Protein AF-A0A8B3PKI6-F1 (afdb_monomer_lite)

pLDDT: mean 77.08, std 21.33, range [27.61, 95.62]

Secondary structure (DSSP, 8-state):
---SB-SSTT-PBS-TTS-GGGTT--EEEEES--SHHHHHHHHHHTT-PPTT---EEEEEEPP-STT--S-EEEEEETTSHHHHTTSTTSS--TTTTEEEEE-TT-SSPPPGGGS----SS---EE-THH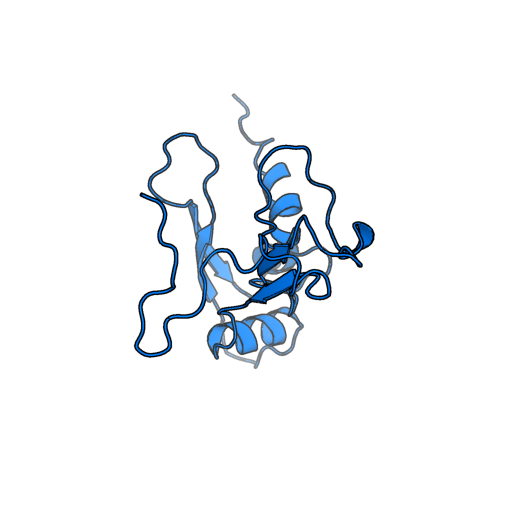HHHTSGGGS----

Structure (mmCIF, N/CA/C/O backbone):
data_AF-A0A8B3PKI6-F1
#
_entry.id   AF-A0A8B3PKI6-F1
#
loop_
_atom_site.group_PDB
_atom_site.id
_atom_site.type_symbol
_atom_site.label_atom_id
_atom_site.label_alt_id
_atom_site.label_comp_id
_atom_site.label_asym_id
_atom_site.label_entity_id
_atom_site.label_seq_id
_atom_site.pdbx_PDB_ins_code
_atom_site.Cartn_x
_atom_site.Cartn_y
_atom_site.Cartn_z
_atom_site.occupancy
_atom_site.B_iso_or_equiv
_atom_site.auth_seq_id
_atom_site.auth_comp_id
_atom_site.auth_asym_id
_atom_site.auth_atom_id
_atom_site.pdbx_PDB_model_num
ATOM 1 N N . MET A 1 1 ? -24.992 17.420 12.455 1.00 57.25 1 MET A N 1
ATOM 2 C CA . MET A 1 1 ? -24.728 16.565 13.630 1.00 57.25 1 MET A CA 1
ATOM 3 C C . MET A 1 1 ? -23.746 15.480 13.207 1.00 57.25 1 MET A C 1
ATOM 5 O O . MET A 1 1 ? -23.978 14.910 12.144 1.00 57.25 1 MET A O 1
ATOM 9 N N . PRO A 1 2 ? -22.637 15.239 13.928 1.00 77.44 2 PRO A N 1
ATOM 10 C CA . PRO A 1 2 ? -21.785 14.079 13.666 1.00 77.44 2 PRO A CA 1
ATOM 11 C C . PRO A 1 2 ? -22.574 12.782 13.900 1.00 77.44 2 PRO A C 1
ATOM 13 O O . PRO A 1 2 ? -23.468 12.749 14.742 1.00 77.44 2 PRO A O 1
ATOM 16 N N . ALA A 1 3 ? -22.279 11.734 13.131 1.00 80.75 3 ALA A N 1
ATOM 17 C CA . ALA A 1 3 ? -22.909 10.432 13.332 1.00 80.75 3 ALA A CA 1
ATOM 18 C C . ALA A 1 3 ? -22.400 9.811 14.640 1.00 80.75 3 ALA A C 1
ATOM 20 O O . ALA A 1 3 ? -21.190 9.703 14.828 1.00 80.75 3 ALA A O 1
ATOM 21 N N . GLU A 1 4 ? -23.311 9.402 15.523 1.00 87.31 4 GLU A N 1
ATOM 22 C CA . GLU A 1 4 ? -22.975 8.740 16.794 1.00 87.31 4 GLU A CA 1
ATOM 23 C C . GLU A 1 4 ? -22.736 7.236 16.628 1.00 87.31 4 GLU A C 1
ATOM 25 O O . GLU A 1 4 ? -22.012 6.633 17.416 1.00 87.31 4 GLU A O 1
ATOM 30 N N . TYR A 1 5 ? -23.290 6.640 15.568 1.00 89.62 5 TYR A N 1
ATOM 31 C CA . TYR A 1 5 ? -23.192 5.217 15.261 1.00 89.62 5 TYR A CA 1
ATOM 32 C C . TYR A 1 5 ? -22.896 4.993 13.776 1.00 89.62 5 TYR A C 1
ATOM 34 O O . TYR A 1 5 ? -23.292 5.787 12.918 1.00 89.62 5 TYR A O 1
ATOM 42 N N . LEU A 1 6 ? -22.194 3.903 13.466 1.00 85.88 6 LEU A N 1
ATOM 43 C CA . LEU A 1 6 ? -21.958 3.457 12.098 1.00 85.88 6 LEU A CA 1
ATOM 44 C C . LEU A 1 6 ? -23.259 2.970 11.453 1.00 85.88 6 LEU A C 1
ATOM 46 O O . LEU A 1 6 ? -24.133 2.403 12.110 1.00 85.88 6 LEU A O 1
ATOM 50 N N . LEU A 1 7 ? -23.356 3.165 10.138 1.00 84.38 7 LEU A N 1
ATOM 51 C CA . LEU A 1 7 ? -24.488 2.705 9.344 1.00 84.38 7 LEU A CA 1
ATOM 52 C C . LEU A 1 7 ? -24.460 1.175 9.270 1.00 84.38 7 LEU A C 1
ATOM 54 O O . LEU A 1 7 ? -23.550 0.589 8.689 1.00 84.38 7 LEU A O 1
ATOM 58 N N . GLY A 1 8 ? -25.445 0.527 9.882 1.00 83.56 8 GLY A N 1
ATOM 59 C CA . GLY A 1 8 ? -25.573 -0.924 9.873 1.00 83.56 8 GLY A CA 1
ATOM 60 C C . GLY A 1 8 ? -26.469 -1.426 11.004 1.00 83.56 8 GLY A C 1
ATOM 61 O O . GLY A 1 8 ? -26.699 -0.701 11.974 1.00 83.56 8 GLY A O 1
ATOM 62 N N . PRO A 1 9 ? -26.962 -2.670 10.908 1.00 85.56 9 PRO A N 1
ATOM 63 C CA . PRO A 1 9 ? -27.881 -3.239 11.895 1.00 85.56 9 PRO A CA 1
ATOM 64 C C . PRO A 1 9 ? -27.256 -3.380 13.290 1.00 85.56 9 PRO A C 1
ATOM 66 O O . PRO A 1 9 ? -27.975 -3.414 14.279 1.00 85.56 9 PRO A O 1
ATOM 69 N N . THR A 1 10 ? -25.925 -3.441 13.383 1.00 85.69 10 THR A N 1
ATOM 70 C CA . THR A 1 10 ? -25.198 -3.560 14.654 1.00 85.69 10 THR A CA 1
ATOM 71 C C . THR A 1 10 ? -24.995 -2.234 15.382 1.00 85.69 10 THR A C 1
ATOM 73 O O . THR A 1 10 ? -24.629 -2.268 16.551 1.00 85.69 10 THR A O 1
ATOM 76 N N . GLN A 1 11 ? -25.193 -1.090 14.709 1.00 86.06 11 GLN A N 1
ATOM 77 C CA . GLN A 1 11 ? -25.051 0.258 15.275 1.00 86.06 11 GLN A CA 1
ATOM 78 C C . GLN A 1 11 ? -23.808 0.410 16.173 1.00 86.06 11 GLN A C 1
ATOM 80 O O . GLN A 1 11 ? -23.904 0.755 17.347 1.00 86.06 11 GLN A O 1
ATOM 85 N N . PHE A 1 12 ? -22.614 0.126 15.644 1.00 83.31 12 PHE A N 1
ATOM 86 C CA . PHE A 1 12 ? -21.380 0.329 16.411 1.00 83.31 12 PHE A CA 1
ATOM 87 C C . PHE A 1 12 ? -21.168 1.817 16.712 1.00 83.31 12 PHE A C 1
ATOM 89 O O . PHE A 1 12 ? -21.326 2.619 15.789 1.00 83.31 12 PHE A O 1
ATOM 96 N N . PRO A 1 13 ? -20.765 2.204 17.938 1.00 86.38 13 PRO A N 1
ATOM 97 C CA . PRO A 1 13 ? -20.428 3.590 18.239 1.00 86.38 13 PRO A CA 1
ATOM 98 C C . PRO A 1 13 ? -19.382 4.132 17.261 1.00 86.38 13 PRO A C 1
ATOM 100 O O . PRO A 1 13 ? -18.353 3.500 17.007 1.00 86.38 13 PRO A O 1
ATOM 103 N N . ALA A 1 14 ? -19.658 5.301 16.692 1.00 85.25 14 ALA A N 1
ATOM 10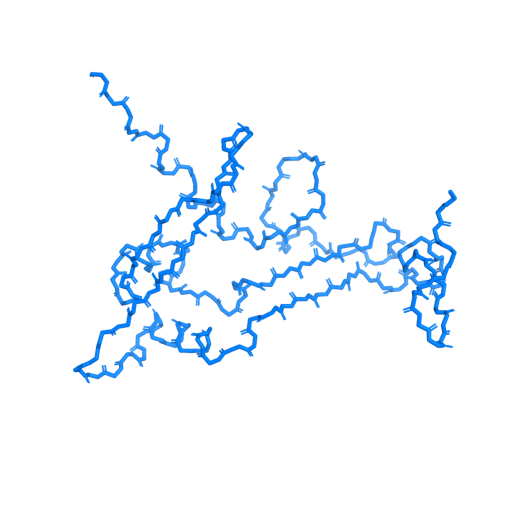4 C CA . ALA A 1 14 ? -18.725 6.008 15.835 1.00 85.25 14 ALA A CA 1
ATOM 105 C C . ALA A 1 14 ? -17.529 6.528 16.649 1.00 85.25 14 ALA A C 1
ATOM 107 O O . ALA A 1 14 ? -17.566 6.624 17.874 1.00 85.25 14 ALA A O 1
ATOM 108 N N . GLY A 1 15 ? -16.444 6.876 15.955 1.00 86.44 15 GLY A N 1
ATOM 109 C CA . GLY A 1 15 ? -15.237 7.376 16.612 1.00 86.44 15 GLY A CA 1
ATOM 110 C C . GLY A 1 15 ? -14.400 6.267 17.248 1.00 86.44 15 GLY A C 1
ATOM 111 O O . GLY A 1 15 ? -14.033 6.373 18.412 1.00 86.44 15 GLY A O 1
ATOM 112 N N . LEU A 1 16 ? -14.043 5.238 16.465 1.00 87.06 16 LEU A N 1
ATOM 113 C CA . LEU A 1 16 ? -13.203 4.107 16.897 1.00 87.06 16 LEU A CA 1
ATOM 114 C C . LEU A 1 16 ? -11.999 4.544 17.753 1.00 87.06 16 LEU A C 1
ATOM 116 O O . LEU A 1 16 ? -11.750 3.948 18.794 1.00 87.06 16 LEU A O 1
ATOM 120 N N . PHE A 1 17 ? -11.289 5.599 17.341 1.00 88.88 17 PHE A N 1
ATOM 121 C CA . PHE A 1 17 ? -10.127 6.133 18.063 1.00 88.88 17 PHE A CA 1
ATOM 122 C C . PHE A 1 17 ? -10.471 7.101 19.199 1.00 88.88 17 PHE A C 1
ATOM 124 O O . PHE A 1 17 ? -9.666 7.272 20.101 1.00 88.88 17 PHE A O 1
ATOM 131 N N . ALA A 1 18 ? -11.640 7.738 19.168 1.00 83.06 18 ALA A N 1
ATOM 132 C CA . ALA A 1 18 ? -12.052 8.752 20.142 1.00 83.06 18 ALA A CA 1
ATOM 133 C C . ALA A 1 18 ? -12.751 8.152 21.379 1.00 83.06 18 ALA A C 1
ATOM 135 O O . ALA A 1 18 ? -13.408 8.871 22.126 1.00 83.06 18 ALA A O 1
ATOM 136 N N . ASN A 1 19 ? -12.648 6.837 21.572 1.00 82.56 19 ASN A N 1
ATOM 137 C CA . ASN A 1 19 ? -13.234 6.117 22.693 1.00 82.56 19 ASN A CA 1
ATOM 138 C C . ASN A 1 19 ? -12.115 5.524 23.554 1.00 82.56 19 ASN A C 1
ATOM 140 O O . ASN A 1 19 ? -11.364 4.668 23.084 1.00 82.56 19 ASN A O 1
ATOM 144 N N . ASP A 1 20 ? -12.046 5.936 24.820 1.00 84.44 20 ASP A N 1
ATOM 145 C CA . ASP A 1 20 ? -11.011 5.511 25.771 1.00 84.44 20 ASP A CA 1
ATOM 146 C C . ASP A 1 20 ? -10.962 3.989 25.971 1.00 84.44 20 ASP A C 1
ATOM 148 O O . ASP A 1 20 ? -9.900 3.428 26.244 1.00 84.44 20 ASP A O 1
ATOM 152 N N . ARG A 1 21 ? -12.082 3.280 25.755 1.00 86.12 21 ARG A N 1
ATOM 153 C CA . ARG A 1 21 ? -12.119 1.806 25.794 1.00 86.12 21 ARG A CA 1
ATOM 154 C C . ARG A 1 21 ? -11.215 1.161 24.741 1.00 86.12 21 ARG A C 1
ATOM 156 O O . ARG A 1 21 ? -10.871 -0.008 24.875 1.00 86.12 21 ARG A O 1
ATOM 163 N N . HIS A 1 22 ? -10.835 1.900 23.701 1.00 88.38 22 HIS A N 1
ATOM 164 C CA . HIS A 1 22 ? -9.962 1.439 22.625 1.00 88.38 22 HIS A CA 1
ATOM 165 C C . HIS A 1 22 ? -8.537 1.996 22.735 1.00 88.38 22 HIS A C 1
ATOM 167 O O . HIS A 1 22 ? -7.793 1.955 21.756 1.00 88.38 22 HIS A O 1
ATOM 173 N N . ALA A 1 23 ? -8.115 2.487 23.906 1.00 90.94 23 ALA A N 1
ATOM 174 C CA . ALA A 1 23 ? -6.745 2.961 24.110 1.00 90.94 23 ALA A CA 1
ATOM 175 C C . ALA A 1 23 ? -5.679 1.871 23.846 1.00 90.94 23 ALA A C 1
ATOM 177 O O . ALA A 1 23 ? -4.552 2.197 23.479 1.00 90.94 23 ALA A O 1
ATOM 178 N N . GLU A 1 24 ? -6.023 0.582 23.952 1.00 93.81 24 GLU A N 1
ATOM 179 C CA . GLU A 1 24 ? -5.125 -0.529 23.586 1.00 93.81 24 GLU A CA 1
ATOM 180 C C . GLU A 1 24 ? -4.951 -0.714 22.068 1.00 93.81 24 GLU A C 1
ATOM 182 O O . GLU A 1 24 ? -4.007 -1.367 21.626 1.00 93.81 24 GLU A O 1
ATOM 187 N N . LEU A 1 25 ? -5.838 -0.146 21.244 1.00 91.88 25 LEU A N 1
ATOM 188 C CA . LEU A 1 25 ? -5.741 -0.224 19.789 1.00 91.88 25 LEU A CA 1
ATOM 189 C C . LEU A 1 25 ? -4.761 0.834 19.275 1.00 91.88 25 LEU A C 1
ATOM 191 O O . LEU A 1 25 ? -5.111 2.005 19.152 1.00 91.88 25 LEU A O 1
ATOM 195 N N . SER A 1 26 ? -3.548 0.425 18.913 1.00 91.62 26 SER A N 1
ATOM 196 C CA . SER A 1 26 ? -2.506 1.339 18.422 1.00 91.62 26 SER A CA 1
ATOM 197 C C . SER A 1 26 ? -2.757 1.875 17.009 1.00 91.62 26 SER A C 1
ATOM 199 O O . SER A 1 26 ? -2.484 3.042 16.715 1.00 91.62 26 SER A O 1
ATOM 201 N N . ALA A 1 27 ? -3.226 1.016 16.104 1.00 90.88 27 ALA A N 1
ATOM 202 C CA . ALA A 1 27 ? -3.471 1.355 14.709 1.00 90.88 27 ALA A CA 1
ATOM 203 C C . ALA A 1 27 ? -4.346 0.301 14.024 1.00 90.88 27 ALA A C 1
ATOM 205 O O . ALA A 1 27 ? -4.427 -0.842 14.469 1.00 90.88 27 ALA A O 1
ATOM 206 N N . VAL A 1 28 ? -4.934 0.683 12.894 1.00 89.88 28 VAL A N 1
ATOM 207 C CA . VAL A 1 28 ? -5.554 -0.234 11.934 1.00 89.88 28 VAL A CA 1
ATOM 208 C C . VAL A 1 28 ? -4.666 -0.294 10.699 1.00 89.88 28 VAL A C 1
ATOM 210 O O . VAL A 1 28 ? -4.318 0.741 10.132 1.00 89.88 28 VAL A O 1
ATOM 213 N N . ILE A 1 29 ? -4.298 -1.504 10.287 1.00 86.56 29 ILE A N 1
ATOM 214 C CA . ILE A 1 29 ? -3.559 -1.748 9.048 1.00 86.56 29 ILE A CA 1
ATOM 215 C C . ILE A 1 29 ? -4.556 -2.251 8.014 1.00 86.56 29 ILE A C 1
ATOM 217 O O . ILE A 1 29 ? -5.316 -3.181 8.277 1.00 86.56 29 ILE A O 1
ATOM 221 N N . PHE A 1 30 ? -4.548 -1.634 6.841 1.00 85.81 30 PHE A N 1
ATOM 222 C CA . PHE A 1 30 ? -5.428 -1.990 5.742 1.00 85.81 30 PHE A CA 1
ATOM 223 C C . PHE A 1 30 ? -4.625 -2.171 4.460 1.00 85.81 30 PHE A C 1
ATOM 225 O O . PHE A 1 30 ? -3.651 -1.464 4.206 1.00 85.81 30 PHE A O 1
ATOM 232 N N . SER A 1 31 ? -5.058 -3.109 3.626 1.00 81.12 31 SER A N 1
ATOM 233 C CA . SER A 1 31 ? -4.580 -3.216 2.259 1.00 81.12 31 SER A CA 1
ATOM 234 C C . SER A 1 31 ? -5.685 -3.753 1.366 1.00 81.12 31 SER A C 1
ATOM 236 O O . SER A 1 31 ? -6.350 -4.732 1.697 1.00 81.12 31 SER A O 1
ATOM 238 N N . ASN A 1 32 ? -5.843 -3.138 0.199 1.00 81.75 32 ASN A N 1
ATOM 239 C CA . ASN A 1 32 ? -6.638 -3.679 -0.900 1.00 81.75 32 ASN A CA 1
ATOM 240 C C . ASN A 1 32 ? -5.797 -4.574 -1.833 1.00 81.75 32 ASN A C 1
ATOM 242 O O . ASN A 1 32 ? -6.280 -5.017 -2.873 1.00 81.75 32 ASN A O 1
ATOM 246 N N . ALA A 1 33 ? -4.538 -4.842 -1.477 1.00 78.19 33 ALA A N 1
ATOM 247 C CA . ALA A 1 33 ? -3.552 -5.448 -2.359 1.00 78.19 33 ALA A CA 1
ATOM 248 C C . ALA A 1 33 ? -3.598 -6.986 -2.387 1.00 78.19 33 ALA A C 1
ATOM 250 O O . ALA A 1 33 ? -2.724 -7.612 -2.980 1.00 78.19 33 ALA A O 1
ATOM 251 N N . CYS A 1 34 ? -4.621 -7.629 -1.816 1.00 78.38 34 CYS A N 1
ATOM 252 C CA . CYS A 1 34 ? -4.823 -9.080 -1.932 1.00 78.38 34 CYS A CA 1
ATOM 253 C C . CYS A 1 34 ? -5.411 -9.448 -3.311 1.00 78.38 34 CYS A C 1
ATOM 255 O O . CYS A 1 34 ? -6.514 -9.974 -3.429 1.00 78.38 34 CYS A O 1
ATOM 257 N N . SER A 1 35 ? -4.690 -9.097 -4.378 1.00 85.38 35 SER A N 1
ATOM 258 C CA . SER A 1 35 ? -5.077 -9.350 -5.767 1.00 85.38 35 SER A CA 1
ATOM 259 C C . SER A 1 35 ? -4.023 -10.189 -6.483 1.00 85.38 35 SER A C 1
ATOM 261 O O . SER A 1 35 ? -2.826 -10.059 -6.214 1.00 85.38 35 SER A O 1
ATOM 263 N N . ILE A 1 36 ? -4.461 -10.999 -7.454 1.00 86.69 36 ILE A N 1
ATOM 264 C CA . ILE A 1 36 ? -3.565 -11.769 -8.337 1.00 86.69 36 ILE A CA 1
ATOM 265 C C . ILE A 1 36 ? -2.541 -10.837 -8.990 1.00 86.69 36 ILE A C 1
ATOM 267 O O . ILE A 1 36 ? -1.353 -11.150 -9.036 1.00 86.69 36 ILE A O 1
ATOM 271 N N . SER A 1 37 ? -2.983 -9.652 -9.423 1.00 86.44 37 SER A N 1
ATOM 272 C CA . SER A 1 37 ? -2.104 -8.632 -9.983 1.00 86.44 37 SER A CA 1
ATOM 273 C C . SER A 1 37 ? -0.969 -8.296 -9.018 1.00 86.44 37 SER A C 1
ATOM 275 O O . SER A 1 37 ? 0.183 -8.435 -9.407 1.00 86.44 37 SER A O 1
ATOM 277 N N . LYS A 1 38 ? -1.252 -7.922 -7.761 1.00 88.06 38 LYS A N 1
ATOM 278 C CA . LYS A 1 38 ? -0.215 -7.599 -6.761 1.00 88.06 38 LYS A CA 1
ATOM 279 C C . LYS A 1 38 ? 0.748 -8.764 -6.523 1.00 88.06 38 LYS A C 1
ATOM 281 O O . LYS A 1 38 ? 1.957 -8.539 -6.562 1.00 88.06 38 LYS A O 1
ATOM 286 N N . LEU A 1 39 ? 0.219 -9.968 -6.291 1.00 86.44 39 LEU A N 1
ATOM 287 C CA . LEU A 1 39 ? 1.013 -11.181 -6.049 1.00 86.44 39 LEU A CA 1
ATOM 288 C C . LEU A 1 39 ? 2.010 -11.421 -7.191 1.00 86.44 39 LEU A C 1
ATOM 290 O O . LEU A 1 39 ? 3.202 -11.598 -6.942 1.00 86.44 39 LEU A O 1
ATOM 294 N N . ASN A 1 40 ? 1.539 -11.309 -8.436 1.00 90.44 40 ASN A N 1
ATOM 295 C CA . ASN A 1 40 ? 2.380 -11.436 -9.621 1.00 90.44 40 ASN A CA 1
ATOM 296 C C . ASN A 1 40 ? 3.445 -10.337 -9.687 1.00 90.44 40 ASN A C 1
ATOM 298 O O . ASN A 1 40 ? 4.617 -10.646 -9.874 1.00 90.44 40 ASN A O 1
ATOM 302 N N . ARG A 1 41 ? 3.087 -9.057 -9.499 1.00 92.12 41 ARG A N 1
ATOM 303 C CA . ARG A 1 41 ? 4.067 -7.963 -9.632 1.00 92.12 41 ARG A CA 1
ATOM 304 C C . ARG A 1 41 ? 5.226 -8.092 -8.647 1.00 92.12 41 ARG A C 1
ATOM 306 O O . ARG A 1 41 ? 6.369 -7.860 -9.032 1.00 92.12 41 ARG A O 1
ATOM 313 N N . VAL A 1 42 ? 4.947 -8.458 -7.393 1.00 92.31 42 VAL A N 1
ATOM 314 C CA . VAL A 1 42 ? 5.999 -8.608 -6.378 1.00 92.31 42 VAL A CA 1
ATOM 315 C C . VAL A 1 42 ? 6.948 -9.744 -6.751 1.00 92.31 42 VAL A C 1
ATOM 317 O O . VAL A 1 42 ? 8.152 -9.521 -6.813 1.00 92.31 42 VAL A O 1
ATOM 320 N N . ALA A 1 43 ? 6.422 -10.926 -7.083 1.00 92.12 43 ALA A N 1
ATOM 321 C CA . ALA A 1 43 ? 7.249 -12.071 -7.464 1.00 92.12 43 ALA A CA 1
ATOM 322 C C . ALA A 1 43 ? 8.069 -11.809 -8.743 1.00 92.12 43 ALA A C 1
ATOM 324 O O . ALA A 1 43 ? 9.270 -12.073 -8.784 1.00 92.12 43 ALA A O 1
ATOM 325 N N . ILE A 1 44 ? 7.443 -11.227 -9.768 1.00 94.56 44 ILE A N 1
ATOM 326 C CA . ILE A 1 44 ? 8.064 -10.952 -11.072 1.00 94.56 44 ILE A CA 1
ATOM 327 C C . ILE A 1 44 ? 9.129 -9.863 -10.950 1.00 94.56 44 ILE A C 1
ATOM 329 O O . ILE A 1 44 ? 10.245 -10.037 -11.436 1.00 94.56 44 ILE A O 1
ATOM 333 N N . SER A 1 45 ? 8.834 -8.767 -10.242 1.00 93.69 45 SER A N 1
ATOM 334 C CA . SER A 1 45 ? 9.847 -7.744 -9.956 1.00 93.69 45 SER A CA 1
ATOM 335 C C . SER A 1 45 ? 10.961 -8.271 -9.046 1.00 93.69 45 SER A C 1
ATOM 337 O O . SER A 1 45 ? 12.053 -7.724 -9.060 1.00 93.69 45 SER A O 1
ATOM 339 N N . GLY A 1 46 ? 10.743 -9.354 -8.299 1.00 91.12 46 GLY A N 1
ATOM 340 C CA . GLY A 1 46 ? 11.772 -10.048 -7.520 1.00 91.12 46 GLY A CA 1
ATOM 341 C C . GLY A 1 46 ? 12.656 -11.014 -8.322 1.00 91.12 46 GLY A C 1
ATOM 342 O O . GLY A 1 46 ? 13.530 -11.639 -7.733 1.00 91.12 46 GLY A O 1
ATOM 343 N N . GLY A 1 47 ? 12.450 -11.151 -9.637 1.00 89.88 47 GLY A N 1
ATOM 344 C CA . GLY A 1 47 ? 13.212 -12.071 -10.495 1.00 89.88 47 GLY A CA 1
ATOM 345 C C . GLY A 1 47 ? 12.521 -13.409 -10.774 1.00 89.88 47 GLY A C 1
ATOM 346 O O . GLY A 1 47 ? 13.073 -14.236 -11.488 1.00 89.88 47 GLY A O 1
ATOM 347 N N . GLY A 1 48 ? 11.298 -13.620 -10.279 1.00 89.38 48 GLY A N 1
ATOM 348 C CA . GLY A 1 48 ? 10.492 -14.815 -10.561 1.00 89.38 48 GLY A CA 1
ATOM 349 C C . GLY A 1 48 ? 9.738 -14.769 -11.895 1.00 89.38 48 GLY A C 1
ATOM 350 O O . GLY A 1 48 ? 8.682 -15.385 -12.014 1.00 89.38 48 GLY A O 1
ATOM 351 N N . ALA A 1 49 ? 10.202 -13.981 -12.867 1.00 85.38 49 ALA A N 1
ATOM 352 C CA . ALA A 1 49 ? 9.513 -13.809 -14.140 1.00 85.38 49 ALA A CA 1
ATOM 353 C C . ALA A 1 49 ? 9.641 -15.079 -15.009 1.00 85.38 49 ALA A C 1
ATOM 355 O O . ALA A 1 49 ? 10.765 -15.514 -15.262 1.00 85.38 49 ALA A O 1
ATOM 356 N N . PRO A 1 50 ? 8.534 -15.675 -15.488 1.00 84.19 50 PRO A N 1
ATOM 357 C CA . PRO A 1 50 ? 8.601 -16.796 -16.420 1.00 84.19 50 PRO A CA 1
ATOM 358 C C . PRO A 1 50 ? 9.123 -16.351 -17.793 1.00 84.19 50 PRO A C 1
ATOM 360 O O . PRO A 1 50 ? 8.823 -15.252 -18.265 1.00 84.19 50 PRO A O 1
ATOM 363 N N . GLU A 1 51 ? 9.883 -17.228 -18.447 1.00 88.12 51 GLU A N 1
ATOM 364 C CA . GLU A 1 51 ? 10.451 -16.981 -19.773 1.00 88.12 51 GLU A CA 1
ATOM 365 C C . GLU A 1 51 ? 9.357 -16.821 -20.843 1.00 88.12 51 GLU A C 1
ATOM 367 O O . GLU A 1 51 ? 8.318 -17.479 -20.798 1.00 88.12 51 GLU A O 1
ATOM 372 N N . GLY A 1 52 ? 9.587 -15.934 -21.816 1.00 89.75 52 GLY A N 1
ATOM 373 C CA . GLY A 1 52 ? 8.684 -15.725 -22.954 1.00 89.75 52 GLY A CA 1
ATOM 374 C C . GLY A 1 52 ? 7.477 -14.821 -22.681 1.00 89.75 52 GLY A C 1
ATOM 375 O O . GLY A 1 52 ? 6.698 -14.563 -23.597 1.00 89.75 52 GLY A O 1
ATOM 376 N N . TYR A 1 53 ? 7.330 -14.290 -21.463 1.00 89.50 53 TYR A N 1
ATOM 377 C CA . TYR A 1 53 ? 6.245 -13.376 -21.103 1.00 89.50 53 TYR A CA 1
ATOM 378 C C . TYR A 1 53 ? 6.762 -11.985 -20.756 1.00 89.50 53 TYR A C 1
ATOM 380 O O . TYR A 1 53 ? 7.819 -11.816 -20.152 1.00 89.50 53 TYR A O 1
ATOM 388 N N . ARG A 1 54 ? 5.959 -10.972 -21.091 1.00 90.81 54 ARG A N 1
ATOM 389 C CA . ARG A 1 54 ? 6.189 -9.587 -20.688 1.00 90.81 54 ARG A CA 1
ATOM 390 C C . ARG A 1 54 ? 5.073 -9.132 -19.767 1.00 90.81 54 ARG A C 1
ATOM 392 O O . ARG A 1 54 ? 3.897 -9.275 -20.094 1.00 90.81 54 ARG A O 1
ATOM 399 N N . TYR A 1 55 ? 5.447 -8.550 -18.635 1.00 93.25 55 TYR A N 1
ATOM 400 C CA . TYR A 1 55 ? 4.494 -8.075 -17.644 1.00 93.25 55 TYR A CA 1
ATOM 401 C C . TYR A 1 55 ? 4.549 -6.565 -17.546 1.00 93.25 55 TYR A C 1
ATOM 403 O O . TYR A 1 55 ? 5.598 -5.975 -17.307 1.00 93.25 55 TYR A O 1
ATOM 411 N N . THR A 1 56 ? 3.394 -5.933 -17.699 1.00 94.00 56 THR A N 1
ATOM 412 C CA . THR A 1 56 ? 3.292 -4.480 -17.717 1.00 94.00 56 THR A CA 1
ATOM 413 C C . THR A 1 56 ? 2.312 -4.014 -16.656 1.00 94.00 56 THR A C 1
ATOM 415 O O . THR A 1 56 ? 1.213 -4.552 -16.522 1.00 94.00 56 THR A O 1
ATOM 418 N N . ARG A 1 57 ? 2.701 -2.991 -15.895 1.00 92.31 57 ARG A N 1
ATOM 419 C CA . ARG A 1 57 ? 1.816 -2.267 -14.988 1.00 92.31 57 ARG A CA 1
ATOM 420 C C . ARG A 1 57 ? 1.399 -0.965 -15.653 1.00 92.31 57 ARG A C 1
ATOM 422 O O . ARG A 1 57 ? 2.240 -0.139 -15.990 1.00 92.31 57 ARG A O 1
ATOM 429 N N . LEU A 1 58 ? 0.096 -0.768 -15.771 1.00 93.62 58 LEU A N 1
ATOM 430 C CA . LEU A 1 58 ? -0.515 0.456 -16.277 1.00 93.62 58 LEU A CA 1
ATOM 431 C C . LEU A 1 58 ? -1.411 1.079 -15.210 1.00 93.62 58 LEU A C 1
ATOM 433 O O . LEU A 1 58 ? -2.010 0.374 -14.396 1.00 93.62 58 LEU A O 1
ATOM 437 N N . GLY A 1 59 ? -1.473 2.405 -15.184 1.00 91.00 59 GLY A N 1
ATOM 438 C CA . GLY A 1 59 ? -2.256 3.127 -14.191 1.00 91.00 59 GLY A CA 1
ATOM 439 C C . GLY A 1 59 ? -1.898 4.600 -14.130 1.00 91.00 59 GLY A C 1
ATOM 440 O O . GLY A 1 59 ? -1.377 5.164 -15.089 1.00 91.00 59 GLY A O 1
ATOM 441 N N . HIS A 1 60 ? -2.185 5.218 -12.987 1.00 91.31 60 HIS A N 1
ATOM 442 C CA . HIS A 1 60 ? -1.885 6.623 -12.742 1.00 91.31 60 HIS A CA 1
ATOM 443 C C . HIS A 1 60 ? -1.139 6.786 -11.417 1.00 91.31 60 HIS A C 1
ATOM 445 O O . HIS A 1 60 ? -1.564 6.258 -10.389 1.00 91.31 60 HIS A O 1
ATOM 451 N N . PHE A 1 61 ? -0.038 7.532 -11.428 1.00 88.56 61 PHE A N 1
ATOM 452 C CA . PHE A 1 61 ? 0.621 7.998 -10.214 1.00 88.56 61 PHE A CA 1
ATOM 453 C C . PHE A 1 61 ? -0.130 9.188 -9.615 1.00 88.56 61 PHE A C 1
ATOM 455 O O . PHE A 1 61 ? -0.786 9.949 -10.324 1.00 88.56 61 PHE A O 1
ATOM 462 N N . PHE A 1 62 ? -0.006 9.371 -8.301 1.00 83.62 62 PHE A N 1
ATOM 463 C CA . PHE A 1 62 ? -0.592 10.513 -7.603 1.00 83.62 62 PHE A CA 1
ATOM 464 C C . PHE A 1 62 ? 0.017 11.835 -8.091 1.00 83.62 62 PHE A C 1
ATOM 466 O O . PHE A 1 62 ? 1.222 12.028 -7.959 1.00 83.62 62 PHE A O 1
ATOM 473 N N . ASP A 1 63 ? -0.796 12.752 -8.615 1.00 86.38 63 ASP A N 1
ATOM 474 C CA . ASP A 1 63 ? -0.346 14.095 -8.995 1.00 86.38 63 ASP A CA 1
ATOM 475 C C . ASP A 1 63 ? -0.459 15.050 -7.796 1.00 86.38 63 ASP A C 1
ATOM 477 O O . ASP A 1 63 ? -1.498 15.130 -7.143 1.00 86.38 63 ASP A O 1
ATOM 481 N N . ARG A 1 64 ? 0.632 15.758 -7.481 1.00 85.31 64 ARG A N 1
ATOM 482 C CA . ARG A 1 64 ? 0.693 16.732 -6.376 1.00 85.31 64 ARG A CA 1
ATOM 483 C C . ARG A 1 64 ? 0.388 18.158 -6.807 1.00 85.31 64 ARG A C 1
ATOM 485 O O . ARG A 1 64 ? 0.394 19.049 -5.960 1.00 85.31 64 ARG A O 1
ATOM 492 N N . THR A 1 65 ? 0.155 18.380 -8.093 1.00 89.50 65 THR A N 1
ATOM 493 C CA . THR A 1 65 ? -0.208 19.688 -8.624 1.00 89.50 65 THR A CA 1
ATOM 494 C C . THR A 1 65 ? -1.531 20.129 -7.982 1.00 89.50 65 THR A C 1
ATOM 496 O O . THR A 1 65 ? -2.518 19.393 -8.069 1.00 89.50 65 THR A O 1
ATOM 499 N N . PRO A 1 66 ? -1.584 21.289 -7.294 1.00 92.88 66 PRO A N 1
ATOM 500 C CA . PRO A 1 66 ? -2.827 21.788 -6.715 1.00 92.88 66 PRO A CA 1
ATOM 501 C C . PRO A 1 66 ? -3.929 21.867 -7.778 1.00 92.88 66 PRO A C 1
ATOM 503 O O . PRO A 1 66 ? -3.717 22.425 -8.850 1.00 92.88 66 PRO A O 1
ATOM 506 N N . GLY A 1 67 ? -5.094 21.283 -7.491 1.00 92.88 67 GLY A N 1
ATOM 507 C CA . GLY A 1 67 ? -6.210 21.222 -8.441 1.00 92.88 67 GLY A CA 1
ATOM 508 C C . GLY A 1 67 ? -6.127 20.104 -9.490 1.00 92.88 67 GLY A C 1
ATOM 509 O O . GLY A 1 67 ? -6.998 20.043 -10.354 1.00 92.88 67 GLY A O 1
ATOM 510 N N . ALA A 1 68 ? -5.139 19.202 -9.431 1.00 92.50 68 ALA A N 1
ATOM 511 C CA . ALA A 1 68 ? -5.097 18.046 -10.324 1.00 92.50 68 ALA A CA 1
ATOM 512 C C . ALA A 1 68 ? -6.318 17.134 -10.120 1.00 92.50 68 ALA A C 1
ATOM 514 O O . ALA A 1 68 ? -6.553 16.605 -9.033 1.00 92.50 68 ALA A O 1
ATOM 515 N N . LEU A 1 69 ? -7.082 16.929 -11.195 1.00 93.62 69 LEU A N 1
ATOM 516 C CA . LEU A 1 69 ? -8.256 16.046 -11.215 1.00 93.62 69 LEU A CA 1
ATOM 517 C C . LEU A 1 69 ? -7.920 14.617 -11.659 1.00 93.62 69 LEU A C 1
ATOM 519 O O . LEU A 1 69 ? -8.731 13.707 -11.499 1.00 93.62 69 LEU A O 1
ATOM 523 N N . ARG A 1 70 ? -6.744 14.417 -12.261 1.00 92.69 70 ARG A N 1
ATOM 524 C CA . ARG A 1 70 ? -6.264 13.127 -12.763 1.00 92.69 70 ARG A CA 1
ATOM 525 C C . ARG A 1 70 ? -4.830 12.908 -12.309 1.00 92.69 70 ARG A C 1
ATOM 527 O O . ARG A 1 70 ? -4.076 13.862 -12.158 1.00 92.69 70 ARG A O 1
ATOM 534 N N . GLY A 1 71 ? -4.469 11.647 -12.097 1.00 90.75 71 GLY A N 1
ATOM 535 C CA . GLY A 1 71 ? -3.082 11.277 -11.842 1.00 90.75 71 GLY A CA 1
ATOM 536 C C . GLY A 1 71 ? -2.232 11.297 -13.115 1.00 90.75 71 GLY A C 1
ATOM 537 O O . GLY A 1 71 ? -2.743 11.452 -14.223 1.00 90.75 71 GLY A O 1
ATOM 538 N N . ILE A 1 72 ? -0.927 11.087 -12.956 1.00 92.81 72 ILE A N 1
ATOM 539 C CA . ILE A 1 72 ? 0.034 11.027 -14.064 1.00 92.81 72 ILE A CA 1
ATOM 540 C C . ILE A 1 72 ? -0.007 9.613 -14.659 1.00 92.81 72 ILE A C 1
ATOM 542 O O . ILE A 1 72 ? 0.350 8.673 -13.943 1.00 92.81 72 ILE A O 1
ATOM 546 N N . PRO A 1 73 ? -0.425 9.418 -15.922 1.00 94.62 73 PRO A N 1
ATOM 547 C CA . PRO A 1 73 ? -0.512 8.086 -16.509 1.00 94.62 73 PRO A CA 1
ATOM 548 C C . PRO A 1 73 ? 0.874 7.447 -16.641 1.00 94.62 73 PRO A C 1
ATOM 550 O O . PRO A 1 73 ? 1.867 8.128 -16.904 1.00 94.62 73 PRO A O 1
ATOM 553 N N . PHE A 1 74 ? 0.938 6.129 -16.482 1.00 93.62 74 PHE A N 1
ATOM 554 C CA . PHE A 1 74 ? 2.145 5.344 -16.712 1.00 93.62 74 PHE A CA 1
ATOM 555 C C . PHE A 1 74 ? 1.820 3.978 -17.320 1.00 93.62 74 PHE A C 1
ATOM 557 O O . PHE A 1 74 ? 0.718 3.447 -17.163 1.00 93.62 74 PHE A O 1
ATOM 564 N N . CYS A 1 75 ? 2.823 3.406 -17.979 1.00 95.62 75 CYS A N 1
ATOM 565 C CA . CYS A 1 75 ? 2.834 2.053 -18.512 1.00 95.62 75 CYS A CA 1
ATOM 566 C C . CYS A 1 75 ? 4.277 1.553 -18.397 1.00 95.62 75 CYS A C 1
ATOM 568 O O . CYS A 1 75 ? 5.151 2.054 -19.098 1.00 95.62 75 CYS A O 1
ATOM 570 N N . LEU A 1 76 ? 4.543 0.660 -17.446 1.00 94.75 76 LEU A N 1
ATOM 571 C CA . LEU A 1 76 ? 5.896 0.253 -17.074 1.00 94.75 76 LEU A CA 1
ATOM 572 C C . LEU A 1 76 ? 6.055 -1.255 -17.171 1.00 94.75 76 LEU A C 1
ATOM 574 O O . LEU A 1 76 ? 5.192 -2.007 -16.718 1.00 94.75 76 LEU A O 1
ATOM 578 N N . ASP A 1 77 ? 7.185 -1.681 -17.716 1.00 94.69 77 ASP A N 1
ATOM 579 C CA . ASP A 1 77 ? 7.611 -3.073 -17.687 1.00 94.69 77 ASP A CA 1
ATOM 580 C C . ASP A 1 77 ? 8.061 -3.457 -16.276 1.00 94.69 77 ASP A C 1
ATOM 582 O O . ASP A 1 77 ? 8.970 -2.835 -15.732 1.00 94.69 77 ASP A O 1
ATOM 586 N N . ILE A 1 78 ? 7.437 -4.473 -15.684 1.00 94.62 78 ILE A N 1
ATOM 587 C CA . ILE A 1 78 ? 7.682 -4.878 -14.295 1.00 94.62 78 ILE A CA 1
ATOM 588 C C . ILE A 1 78 ? 9.109 -5.399 -14.101 1.00 94.62 78 ILE A C 1
ATOM 590 O O . ILE A 1 78 ? 9.684 -5.218 -13.026 1.00 94.62 78 ILE A O 1
ATOM 594 N N . THR A 1 79 ? 9.690 -6.027 -15.124 1.00 93.38 79 THR A N 1
ATOM 595 C CA . THR A 1 79 ? 11.075 -6.515 -15.072 1.00 93.38 79 THR A CA 1
ATOM 596 C C . THR A 1 79 ? 12.087 -5.443 -15.463 1.00 9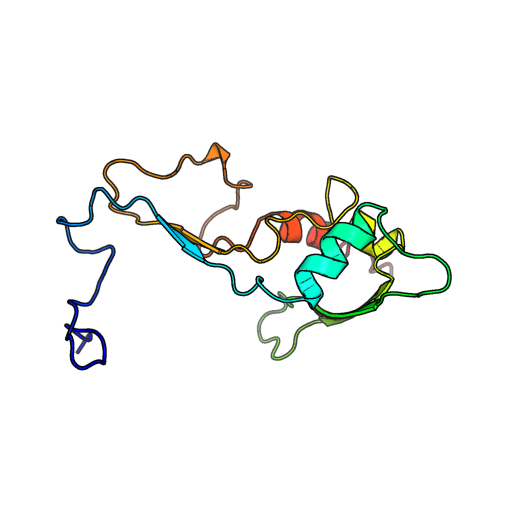3.38 79 THR A C 1
ATOM 598 O O . THR A 1 79 ? 13.281 -5.647 -15.272 1.00 93.38 79 THR A O 1
ATOM 601 N N . GLY A 1 80 ? 11.632 -4.307 -15.999 1.00 92.44 80 GLY A N 1
ATOM 602 C CA . GLY A 1 80 ? 12.498 -3.220 -16.442 1.00 92.44 80 GLY A CA 1
ATOM 603 C C . GLY A 1 80 ? 13.071 -2.397 -15.289 1.00 92.44 80 GLY A C 1
ATOM 604 O O . GLY A 1 80 ? 12.424 -2.193 -14.257 1.00 92.44 80 GLY A O 1
ATOM 605 N N . ASP A 1 81 ? 14.267 -1.849 -15.504 1.00 92.88 81 ASP A N 1
ATOM 606 C CA . ASP A 1 81 ? 14.977 -1.018 -14.522 1.00 92.88 81 ASP A CA 1
ATOM 607 C C . ASP A 1 81 ? 14.169 0.209 -14.087 1.00 92.88 81 ASP A C 1
ATOM 609 O O . ASP A 1 81 ? 14.245 0.624 -12.932 1.00 92.88 81 ASP A O 1
ATOM 613 N N . GLU A 1 82 ? 13.340 0.764 -14.978 1.00 92.38 82 GLU A N 1
ATOM 614 C CA . GLU A 1 82 ? 12.465 1.891 -14.645 1.00 92.38 82 GLU A CA 1
ATOM 615 C C . GLU A 1 82 ? 11.449 1.526 -13.550 1.00 92.38 82 GLU A C 1
ATOM 617 O O . GLU A 1 82 ? 11.229 2.320 -12.636 1.00 92.38 82 GLU A O 1
ATOM 622 N N . TYR A 1 83 ? 10.858 0.326 -13.603 1.00 92.06 83 TYR A N 1
ATOM 623 C CA . TYR A 1 83 ? 9.912 -0.143 -12.587 1.00 92.06 83 TYR A CA 1
ATOM 624 C C . TYR A 1 83 ? 10.610 -0.596 -11.307 1.00 92.06 83 TYR A C 1
ATOM 626 O O . TYR A 1 83 ? 10.168 -0.286 -10.200 1.00 92.06 83 TYR A O 1
ATOM 634 N N . ARG A 1 84 ? 11.708 -1.338 -11.449 1.00 90.19 84 ARG A N 1
ATOM 635 C CA . ARG A 1 84 ? 12.510 -1.841 -10.329 1.00 90.19 84 ARG A CA 1
ATOM 636 C C . ARG A 1 84 ? 13.083 -0.691 -9.505 1.00 90.19 84 ARG A C 1
ATOM 638 O O . ARG A 1 84 ? 12.909 -0.658 -8.288 1.00 90.19 84 ARG A O 1
ATOM 645 N N . GLY A 1 85 ? 13.624 0.319 -10.185 1.00 89.75 85 GLY A N 1
ATOM 646 C CA . GLY A 1 85 ? 14.177 1.532 -9.588 1.00 89.75 85 GLY A CA 1
ATOM 647 C C . GLY A 1 85 ? 13.150 2.450 -8.914 1.00 89.75 85 GLY A C 1
ATOM 648 O O . GLY A 1 85 ? 13.539 3.438 -8.286 1.00 89.75 85 GLY A O 1
ATOM 649 N N . LEU A 1 86 ? 11.844 2.144 -8.987 1.00 85.31 86 LEU A N 1
ATOM 650 C CA . LEU A 1 86 ? 10.829 2.801 -8.152 1.00 85.31 86 LEU A CA 1
ATOM 651 C C . LEU A 1 86 ? 11.022 2.486 -6.663 1.00 85.31 86 LEU A C 1
ATOM 653 O O . LEU A 1 86 ? 10.550 3.236 -5.805 1.00 85.31 86 LEU A O 1
ATOM 657 N N . TRP A 1 87 ? 11.704 1.384 -6.354 1.00 86.25 87 TRP A N 1
ATOM 658 C CA . TRP A 1 87 ? 11.802 0.827 -5.016 1.00 86.25 87 TRP A CA 1
ATOM 659 C C . TRP A 1 87 ? 13.256 0.847 -4.527 1.00 86.25 87 TRP A C 1
ATOM 661 O O . TRP A 1 87 ? 14.160 0.526 -5.288 1.00 86.25 87 TRP A O 1
ATOM 671 N N . PRO A 1 88 ? 13.528 1.161 -3.247 1.00 83.19 88 PRO A N 1
ATOM 672 C CA . PRO A 1 88 ? 14.892 1.202 -2.707 1.00 83.19 88 PRO A CA 1
ATOM 673 C C . PRO A 1 88 ? 15.651 -0.127 -2.730 1.00 83.19 88 PRO A C 1
ATOM 675 O O . PRO A 1 88 ? 16.856 -0.122 -2.509 1.00 83.19 88 PRO A O 1
ATOM 678 N N . HIS A 1 89 ? 14.940 -1.239 -2.908 1.00 84.31 89 HIS A N 1
ATOM 679 C CA . HIS A 1 89 ? 15.496 -2.590 -2.949 1.00 84.31 89 HIS A CA 1
ATOM 680 C C . HIS A 1 89 ? 15.436 -3.190 -4.366 1.00 84.31 89 HIS A C 1
ATOM 682 O O . HIS A 1 89 ? 15.594 -4.394 -4.509 1.00 84.31 89 HIS A O 1
ATOM 688 N N . ASP A 1 90 ? 15.158 -2.374 -5.391 1.00 88.00 90 ASP A N 1
ATOM 689 C CA . ASP A 1 90 ? 15.051 -2.763 -6.806 1.00 88.00 90 ASP A CA 1
ATOM 690 C C . ASP A 1 90 ? 13.931 -3.769 -7.142 1.00 88.00 90 ASP A C 1
ATOM 692 O O . ASP A 1 90 ? 13.937 -4.393 -8.200 1.00 88.00 90 ASP A O 1
ATOM 696 N N . TYR A 1 91 ? 12.935 -3.925 -6.270 1.00 91.38 91 TYR A N 1
ATOM 697 C CA . TYR A 1 91 ? 11.716 -4.692 -6.543 1.00 91.38 91 TYR A CA 1
ATOM 698 C C . TYR A 1 91 ? 10.539 -4.174 -5.712 1.00 91.38 91 TYR A C 1
ATOM 700 O O . TYR A 1 91 ? 10.727 -3.525 -4.680 1.00 91.38 91 TYR A O 1
ATOM 708 N N . GLU A 1 92 ? 9.311 -4.464 -6.149 1.00 91.25 92 GLU A N 1
ATOM 709 C CA . GLU A 1 92 ? 8.112 -4.020 -5.440 1.00 91.25 92 GLU A CA 1
ATOM 710 C C . GLU A 1 92 ? 7.968 -4.759 -4.100 1.00 91.25 92 GLU A C 1
ATOM 712 O O . GLU A 1 92 ? 7.784 -5.975 -4.101 1.00 91.25 92 GLU A O 1
ATOM 717 N N . PRO A 1 93 ? 7.961 -4.070 -2.945 1.00 88.75 93 PRO A N 1
ATOM 718 C CA . PRO A 1 93 ? 7.839 -4.745 -1.665 1.00 88.75 93 PRO A CA 1
ATOM 719 C C . PRO A 1 93 ? 6.411 -5.253 -1.435 1.00 88.75 93 PRO A C 1
ATOM 721 O O . PRO A 1 93 ? 5.421 -4.659 -1.885 1.00 88.75 93 PRO A O 1
ATOM 724 N N . TRP A 1 94 ? 6.285 -6.317 -0.639 1.00 85.50 94 TRP A N 1
ATOM 725 C CA . TRP A 1 94 ? 4.994 -6.822 -0.150 1.00 85.50 94 TRP A CA 1
ATOM 726 C C . TRP A 1 94 ? 4.196 -5.768 0.616 1.00 85.50 94 TRP A C 1
ATOM 728 O O . TRP A 1 94 ? 2.971 -5.793 0.612 1.00 85.50 94 TRP A O 1
ATOM 738 N N . THR A 1 95 ? 4.894 -4.806 1.217 1.00 84.12 95 THR A N 1
ATOM 739 C CA . THR A 1 95 ? 4.286 -3.688 1.932 1.00 84.12 95 THR A CA 1
ATOM 740 C C . THR A 1 95 ? 3.755 -2.587 1.020 1.00 84.12 95 THR A C 1
ATOM 742 O O . THR A 1 95 ? 3.035 -1.717 1.503 1.00 84.12 95 THR A O 1
ATOM 745 N N . ALA A 1 96 ? 4.056 -2.579 -0.285 1.00 83.62 96 ALA A N 1
ATOM 746 C CA . ALA A 1 96 ? 3.438 -1.602 -1.178 1.00 83.62 96 ALA A CA 1
ATOM 747 C C . ALA A 1 96 ? 1.911 -1.777 -1.164 1.00 83.62 96 ALA A C 1
ATOM 749 O O . ALA A 1 96 ? 1.427 -2.905 -1.155 1.00 83.62 96 ALA A O 1
ATOM 750 N N . GLU A 1 97 ? 1.174 -0.661 -1.175 1.00 79.50 97 GLU A N 1
ATOM 751 C CA . GLU A 1 97 ? -0.299 -0.634 -1.070 1.00 79.50 97 GLU A CA 1
ATOM 752 C C . GLU A 1 97 ? -0.843 -1.061 0.317 1.00 79.50 97 GLU A C 1
ATOM 754 O O . GLU A 1 97 ? -2.023 -1.379 0.459 1.00 79.50 97 GLU A O 1
ATOM 759 N N . ILE A 1 98 ? -0.006 -1.028 1.367 1.00 83.75 98 ILE A N 1
ATOM 760 C CA . ILE A 1 98 ? -0.467 -1.019 2.766 1.00 83.75 98 ILE A CA 1
ATOM 761 C C . ILE A 1 98 ? -0.682 0.428 3.235 1.00 83.75 98 ILE A C 1
ATOM 763 O O . ILE A 1 98 ? 0.196 1.285 3.069 1.00 83.75 98 ILE A O 1
ATOM 767 N N . GLU A 1 99 ? -1.828 0.666 3.868 1.00 83.25 99 GLU A N 1
ATOM 768 C CA . GLU A 1 99 ? -2.196 1.890 4.576 1.00 83.25 99 GLU A CA 1
ATOM 769 C C . GLU A 1 99 ? -2.247 1.625 6.081 1.00 83.25 99 GLU A C 1
ATOM 771 O O . GLU A 1 99 ? -2.721 0.578 6.529 1.00 83.25 99 GLU A O 1
ATOM 776 N N . VAL A 1 100 ? -1.767 2.585 6.875 1.00 84.25 100 VAL A N 1
ATOM 777 C CA . VAL A 1 100 ? -1.827 2.497 8.337 1.00 84.25 100 VAL A CA 1
ATOM 778 C C . VAL A 1 100 ? -2.567 3.707 8.893 1.00 84.25 100 VAL A C 1
ATOM 780 O O . VAL A 1 100 ? -2.175 4.855 8.685 1.00 84.25 100 VAL A O 1
ATOM 783 N N . PHE A 1 101 ? -3.645 3.443 9.625 1.00 86.50 101 PHE A N 1
ATOM 784 C CA . PHE A 1 101 ? -4.434 4.443 10.330 1.00 86.50 101 PHE A CA 1
ATOM 785 C C . PHE A 1 101 ? -4.047 4.421 11.803 1.00 86.50 101 PHE A C 1
ATOM 787 O O . PHE A 1 101 ? -4.376 3.486 12.529 1.00 86.50 101 PHE A O 1
ATOM 794 N N . HIS A 1 102 ? -3.326 5.445 12.245 1.00 86.81 102 HIS A N 1
ATOM 795 C CA . HIS A 1 102 ? -2.860 5.539 13.627 1.00 86.81 102 HIS A CA 1
ATOM 796 C C . HIS A 1 102 ? -3.964 6.010 14.557 1.00 86.81 102 HIS A C 1
ATOM 798 O O . HIS A 1 102 ? -4.626 7.006 14.258 1.00 86.81 102 HIS A O 1
ATOM 804 N N . ASN A 1 103 ? -4.084 5.361 15.713 1.00 90.00 103 ASN A N 1
ATOM 805 C CA . ASN A 1 103 ? -4.869 5.893 16.811 1.00 90.00 103 ASN A CA 1
ATOM 806 C C . ASN A 1 103 ? -4.036 6.963 17.549 1.00 90.00 103 ASN A C 1
ATOM 808 O O . ASN A 1 103 ? -3.030 6.624 18.178 1.00 90.00 103 ASN A O 1
ATOM 812 N N . PRO A 1 104 ? -4.412 8.255 17.490 1.00 88.12 104 PRO A N 1
ATOM 813 C CA . PRO A 1 104 ? -3.680 9.312 18.183 1.00 88.12 104 PRO A CA 1
ATOM 814 C C . PRO A 1 104 ? -3.827 9.262 19.712 1.00 88.12 104 PRO A C 1
ATOM 816 O O . PRO A 1 104 ? -3.059 9.937 20.391 1.00 88.12 104 PRO A O 1
ATOM 819 N N . PHE A 1 105 ? -4.777 8.483 20.237 1.00 90.19 105 PHE A N 1
ATOM 820 C CA . PHE A 1 105 ? -5.070 8.335 21.665 1.00 90.19 105 PHE A CA 1
ATOM 821 C C . PHE A 1 105 ? -4.650 6.962 22.219 1.00 90.19 105 PHE A C 1
ATOM 823 O O . PHE A 1 105 ? -5.055 6.580 23.314 1.00 90.19 105 PHE A O 1
ATOM 830 N N . ALA A 1 106 ? -3.851 6.193 21.471 1.00 92.19 106 ALA A N 1
ATOM 831 C CA . ALA A 1 106 ? -3.389 4.887 21.926 1.00 92.19 106 ALA A CA 1
ATOM 832 C C . ALA A 1 106 ? -2.456 4.993 23.140 1.00 92.19 106 ALA A C 1
ATOM 834 O O . ALA A 1 106 ? -1.496 5.766 23.129 1.00 92.19 106 ALA A O 1
ATOM 835 N N . ARG A 1 107 ? -2.664 4.122 24.132 1.00 93.44 107 ARG A N 1
ATOM 836 C CA . ARG A 1 107 ? -1.766 3.932 25.280 1.00 93.44 107 ARG A CA 1
ATOM 837 C C . ARG A 1 107 ? -0.376 3.468 24.840 1.00 93.44 107 ARG A C 1
ATOM 839 O O . ARG A 1 107 ? 0.630 3.872 25.417 1.00 93.44 107 ARG A O 1
ATOM 846 N N . HIS A 1 108 ? -0.324 2.655 23.786 1.00 92.19 108 HIS A N 1
ATOM 847 C CA . HIS A 1 108 ? 0.907 2.165 23.170 1.00 92.19 108 HIS A CA 1
ATOM 848 C C . HIS A 1 108 ? 0.976 2.635 21.710 1.00 92.19 108 HIS A C 1
ATOM 850 O O . HIS A 1 108 ? 0.482 1.940 20.821 1.00 92.19 108 HIS A O 1
ATOM 856 N N . PRO A 1 109 ? 1.533 3.823 21.420 1.00 88.88 109 PRO A N 1
ATOM 857 C CA . PRO A 1 109 ? 1.591 4.334 20.056 1.00 88.88 109 PRO A CA 1
ATOM 858 C C . PRO A 1 109 ? 2.530 3.491 19.186 1.00 88.88 109 PRO A C 1
ATOM 860 O O . PRO A 1 109 ? 3.584 3.034 19.630 1.00 88.88 109 PRO A O 1
ATOM 863 N N . VAL A 1 110 ? 2.172 3.318 17.911 1.00 84.25 110 VAL A N 1
ATOM 864 C CA . VAL A 1 110 ? 3.049 2.645 16.942 1.00 84.25 110 VAL A CA 1
ATOM 865 C C . VAL A 1 110 ? 4.323 3.472 16.763 1.00 84.25 110 VAL A C 1
ATOM 867 O O . VAL A 1 110 ? 4.256 4.653 16.407 1.00 84.25 110 VAL A O 1
ATOM 870 N N . SER A 1 111 ? 5.476 2.839 17.003 1.00 80.25 111 SER A N 1
ATOM 871 C CA . SER A 1 111 ? 6.783 3.501 16.991 1.00 80.25 111 SER A CA 1
ATOM 872 C C . SER A 1 111 ? 7.043 4.249 15.689 1.00 80.25 111 SER A C 1
ATOM 874 O O . SER A 1 111 ? 6.772 3.755 14.592 1.00 80.25 111 SER A O 1
ATOM 876 N N . SER A 1 112 ? 7.629 5.440 15.819 1.00 64.69 112 SER A N 1
ATOM 877 C CA . SER A 1 112 ? 7.905 6.308 14.683 1.00 64.69 112 SER A CA 1
ATOM 878 C C . SER A 1 112 ? 8.992 5.784 13.747 1.00 64.69 112 SER A C 1
ATOM 880 O O . SER A 1 112 ? 9.066 6.226 12.602 1.00 64.69 112 SER A O 1
ATOM 882 N N . ILE A 1 113 ? 9.794 4.818 14.208 1.00 56.38 113 ILE A N 1
ATOM 883 C CA . ILE A 1 113 ? 10.847 4.174 13.414 1.00 56.38 113 ILE A CA 1
ATOM 884 C C . ILE A 1 113 ? 10.290 3.33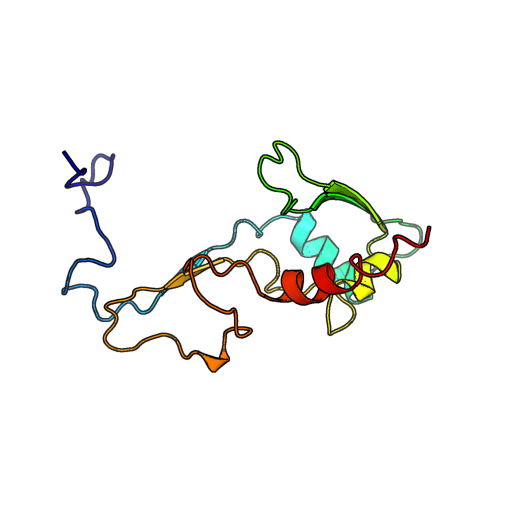9 12.254 1.00 56.38 113 ILE A C 1
ATOM 886 O O . ILE A 1 113 ? 10.980 3.133 11.261 1.00 56.38 113 ILE A O 1
ATOM 890 N N . TYR A 1 114 ? 9.027 2.914 12.344 1.00 52.12 114 TYR A N 1
ATOM 891 C CA . TYR A 1 114 ? 8.328 2.248 11.246 1.00 52.12 114 TYR A CA 1
ATOM 892 C C . TYR A 1 114 ? 7.809 3.234 10.182 1.00 52.12 114 TYR A C 1
ATOM 894 O O . TYR A 1 114 ? 7.282 2.803 9.158 1.00 52.12 114 TYR A O 1
ATOM 902 N N . TYR A 1 115 ? 7.974 4.552 10.376 1.00 54.88 115 TYR A N 1
ATOM 903 C CA . TYR A 1 115 ? 7.654 5.561 9.364 1.00 54.88 115 TYR A CA 1
ATOM 904 C C . TYR A 1 115 ? 8.910 6.084 8.677 1.00 54.88 115 TYR A C 1
ATOM 906 O O . TYR A 1 115 ? 9.881 6.490 9.315 1.00 54.88 115 TYR A O 1
ATOM 914 N N . LEU A 1 116 ? 8.832 6.242 7.354 1.00 45.38 116 LEU A N 1
ATOM 915 C CA . LEU A 1 116 ? 9.646 7.255 6.693 1.00 45.38 116 LEU A CA 1
ATOM 916 C C . LEU A 1 116 ? 9.178 8.633 7.196 1.00 45.38 116 LEU A C 1
ATOM 918 O O . LEU A 1 116 ? 8.019 9.007 7.016 1.00 45.38 116 LEU A O 1
ATOM 922 N N . LYS A 1 117 ? 10.075 9.378 7.847 1.00 27.61 117 LYS A N 1
ATOM 923 C CA . LYS A 1 117 ? 9.837 10.718 8.408 1.00 27.61 117 LYS A CA 1
ATOM 924 C C . LYS A 1 117 ? 9.229 11.652 7.341 1.00 27.61 117 LYS A C 1
ATOM 926 O O . LYS A 1 117 ? 9.936 12.091 6.437 1.00 27.61 117 LYS A O 1
ATOM 931 N N . ARG A 1 118 ? 7.938 11.989 7.452 1.00 36.75 118 ARG A N 1
ATOM 932 C CA . ARG A 1 118 ? 7.304 13.084 6.693 1.00 36.75 118 ARG A CA 1
ATOM 933 C C . ARG A 1 118 ? 7.128 14.302 7.594 1.00 36.75 118 ARG A C 1
ATOM 935 O O . ARG A 1 118 ? 6.619 14.193 8.707 1.00 36.75 118 ARG A O 1
ATOM 942 N N . SER A 1 119 ? 7.545 15.464 7.103 1.00 29.11 119 SER A N 1
ATOM 943 C CA . SER A 1 119 ? 7.250 16.767 7.694 1.00 29.11 119 SER A CA 1
ATOM 944 C C . SER A 1 119 ? 5.741 17.040 7.641 1.00 29.11 119 SER A C 1
ATOM 946 O O . SER A 1 119 ? 5.168 17.069 6.556 1.00 29.11 119 SER A O 1
ATOM 948 N N . THR A 1 120 ? 5.141 17.224 8.821 1.00 31.67 120 THR A N 1
ATOM 949 C CA . THR A 1 120 ? 3.972 18.076 9.131 1.00 31.67 120 THR A CA 1
ATOM 950 C C . THR A 1 120 ? 2.756 18.045 8.186 1.00 31.67 120 THR A C 1
ATOM 952 O O . THR A 1 120 ? 2.796 18.595 7.091 1.00 31.67 120 THR A O 1
ATOM 955 N N . GLY A 1 121 ? 1.615 17.546 8.691 1.00 29.88 121 GLY A N 1
ATOM 956 C CA . GLY A 1 121 ? 0.303 18.138 8.366 1.00 29.88 121 GLY A CA 1
ATOM 957 C C . GLY A 1 121 ? -0.885 17.202 8.110 1.00 29.88 121 GLY A C 1
ATOM 958 O O . GLY A 1 121 ? -2.019 17.633 8.267 1.00 29.88 121 GLY A O 1
ATOM 959 N N . SER A 1 122 ? -0.690 15.929 7.758 1.00 30.59 122 SER A N 1
ATOM 960 C CA . SER A 1 122 ? -1.814 15.015 7.481 1.00 30.59 122 SER A CA 1
ATOM 961 C C . SER A 1 122 ? -1.440 13.568 7.798 1.00 30.59 122 SER A C 1
ATOM 963 O O . SER A 1 122 ? -0.520 13.013 7.198 1.00 30.59 122 SER A O 1
ATOM 965 N N . ARG A 1 123 ? -2.133 12.952 8.768 1.00 36.19 123 ARG A N 1
ATOM 966 C CA . ARG A 1 123 ? -1.905 11.566 9.228 1.00 36.19 123 ARG A CA 1
ATOM 967 C C . ARG A 1 123 ? -2.578 10.530 8.308 1.00 36.19 123 ARG A C 1
ATOM 969 O O . ARG A 1 123 ? -3.303 9.662 8.779 1.00 36.19 123 ARG A O 1
ATOM 976 N N . ARG A 1 124 ? -2.340 10.613 6.995 1.00 33.81 124 ARG A N 1
ATOM 977 C CA . ARG A 1 124 ? -2.491 9.468 6.079 1.00 33.81 124 ARG A CA 1
ATOM 978 C C . ARG A 1 124 ? -1.104 9.058 5.606 1.00 33.81 124 ARG A C 1
ATOM 980 O O . ARG A 1 124 ? -0.518 9.700 4.734 1.00 33.81 124 ARG A O 1
ATOM 987 N N . THR A 1 125 ? -0.557 8.016 6.213 1.00 39.34 125 THR A N 1
ATOM 988 C CA . THR A 1 125 ? 0.698 7.392 5.796 1.00 39.34 125 THR A CA 1
ATOM 989 C C . THR A 1 125 ? 0.377 6.343 4.735 1.00 39.34 125 THR A C 1
ATOM 991 O O . THR A 1 125 ? 0.172 5.169 5.019 1.00 39.34 125 THR A O 1
ATOM 994 N N . VAL A 1 126 ? 0.327 6.780 3.473 1.00 37.31 126 VAL A N 1
ATOM 995 C CA . VAL A 1 126 ? 0.545 5.863 2.346 1.00 37.31 126 VAL A CA 1
ATOM 996 C C . VAL A 1 126 ? 2.021 5.481 2.395 1.00 37.31 126 VAL A C 1
ATOM 998 O O . VAL A 1 126 ? 2.866 6.369 2.527 1.00 37.31 126 VAL A O 1
ATOM 1001 N N . ASN A 1 127 ? 2.316 4.182 2.342 1.00 40.09 127 ASN A N 1
ATOM 1002 C CA . ASN A 1 127 ? 3.663 3.614 2.392 1.00 40.09 127 ASN A CA 1
ATOM 1003 C C . ASN A 1 127 ? 4.744 4.533 1.788 1.00 40.09 127 ASN A C 1
ATOM 1005 O O . ASN A 1 127 ? 4.721 4.855 0.597 1.00 40.09 127 ASN A O 1
ATOM 1009 N N . GLY A 1 128 ? 5.706 4.950 2.619 1.00 38.75 128 GLY A N 1
ATOM 1010 C CA . GLY A 1 128 ? 6.716 5.970 2.301 1.00 38.75 128 GLY A CA 1
ATOM 1011 C C . GLY A 1 128 ? 7.683 5.620 1.162 1.00 38.75 128 GLY A C 1
ATOM 1012 O O . GLY A 1 128 ? 8.516 6.441 0.786 1.00 38.75 128 GLY A O 1
ATOM 1013 N N . TYR A 1 129 ? 7.563 4.438 0.563 1.00 39.31 129 TYR A N 1
ATOM 1014 C CA . TYR A 1 129 ? 8.344 4.041 -0.604 1.00 39.31 129 TYR A CA 1
ATOM 1015 C C . TYR A 1 129 ? 8.019 4.868 -1.859 1.00 39.31 129 TYR A C 1
ATOM 1017 O O . TYR A 1 129 ? 8.917 5.145 -2.650 1.00 39.31 129 TYR A O 1
ATOM 1025 N N . ALA A 1 130 ? 6.794 5.393 -1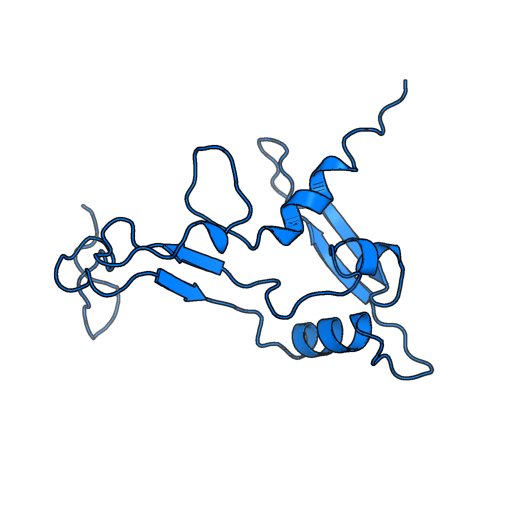.985 1.00 39.53 130 ALA A N 1
ATOM 1026 C CA . ALA A 1 130 ? 6.424 6.298 -3.078 1.00 39.53 130 ALA A CA 1
ATOM 1027 C C . ALA A 1 130 ? 7.023 7.719 -2.950 1.00 39.53 130 ALA A C 1
ATOM 1029 O O . ALA A 1 130 ? 6.924 8.522 -3.879 1.00 39.53 130 ALA A O 1
ATOM 1030 N N . ASP A 1 131 ? 7.632 8.075 -1.812 1.00 36.91 131 ASP A N 1
ATOM 1031 C CA . ASP A 1 131 ? 8.098 9.448 -1.565 1.00 36.91 131 ASP A CA 1
ATOM 1032 C C . ASP A 1 131 ? 9.527 9.702 -2.073 1.00 36.91 131 ASP A C 1
ATOM 1034 O O . ASP A 1 131 ? 9.834 10.812 -2.515 1.00 36.91 131 ASP A O 1
ATOM 1038 N N . ARG A 1 132 ? 10.388 8.671 -2.111 1.00 39.69 132 ARG A N 1
ATOM 1039 C CA . ARG A 1 132 ? 11.731 8.775 -2.719 1.00 39.69 132 ARG A CA 1
ATOM 1040 C C . ARG A 1 132 ? 11.654 8.883 -4.253 1.00 39.69 132 ARG A C 1
ATOM 1042 O O . ARG A 1 132 ? 12.478 9.565 -4.859 1.00 39.69 132 ARG A O 1
ATOM 1049 N N . PHE A 1 133 ? 10.609 8.303 -4.846 1.00 42.44 133 PHE A N 1
ATOM 1050 C CA . PHE A 1 133 ? 10.270 8.360 -6.274 1.00 42.44 133 PHE A CA 1
ATOM 1051 C C . PHE A 1 133 ? 10.042 9.794 -6.791 1.00 42.44 133 PHE A C 1
ATOM 1053 O O . PHE A 1 133 ? 10.421 10.141 -7.907 1.00 42.44 133 PHE A O 1
ATOM 1060 N N . MET A 1 134 ? 9.491 10.678 -5.960 1.00 43.84 134 MET A N 1
ATOM 1061 C CA . MET A 1 134 ? 8.952 11.959 -6.428 1.00 43.84 134 MET A CA 1
ATOM 1062 C C . MET A 1 134 ? 9.935 13.136 -6.391 1.00 43.84 134 MET A C 1
ATOM 1064 O O . MET A 1 134 ? 9.640 14.191 -6.945 1.00 43.84 134 MET A O 1
ATOM 1068 N N . ARG A 1 135 ? 11.121 12.975 -5.785 1.00 39.84 135 ARG A N 1
ATOM 1069 C CA . ARG A 1 135 ? 12.175 14.010 -5.822 1.00 39.84 135 ARG A CA 1
ATOM 1070 C C . ARG A 1 135 ? 12.997 13.993 -7.115 1.00 39.84 135 ARG A C 1
ATOM 1072 O O . ARG A 1 135 ? 13.541 15.029 -7.484 1.00 39.84 135 ARG A O 1
ATOM 1079 N N . ARG A 1 136 ? 13.078 12.859 -7.826 1.00 38.22 136 ARG A N 1
ATOM 1080 C CA . ARG A 1 136 ? 13.935 12.729 -9.023 1.00 38.22 136 ARG A CA 1
ATOM 1081 C C . ARG A 1 136 ? 13.373 13.381 -10.294 1.00 38.22 136 ARG A C 1
ATOM 1083 O O . ARG A 1 136 ? 14.164 13.703 -11.168 1.00 38.22 136 ARG A O 1
ATOM 1090 N N . ARG A 1 137 ? 12.065 13.663 -10.395 1.00 41.91 137 ARG A N 1
ATOM 1091 C CA . ARG A 1 137 ? 11.493 14.389 -11.555 1.00 41.91 137 ARG A CA 1
ATOM 1092 C C . ARG A 1 137 ? 11.497 15.923 -11.433 1.00 41.91 137 ARG A C 1
ATOM 1094 O O . ARG A 1 137 ? 11.124 16.593 -12.387 1.00 41.91 137 ARG A O 1
ATOM 1101 N N . SER A 1 138 ? 11.948 16.498 -10.311 1.00 34.75 138 SER A N 1
ATOM 1102 C CA . SER A 1 138 ? 12.003 17.965 -10.144 1.00 34.75 138 SER A CA 1
ATOM 1103 C C . SER A 1 138 ? 13.253 18.628 -10.750 1.00 34.75 138 SER A C 1
ATOM 1105 O O . SER A 1 138 ? 13.322 19.853 -10.779 1.00 34.75 138 SER A O 1
ATOM 1107 N N . TYR A 1 139 ? 14.218 17.859 -11.263 1.00 34.44 139 TYR A N 1
ATOM 1108 C CA . TYR A 1 139 ? 15.373 18.375 -12.011 1.00 34.44 139 TYR A CA 1
ATOM 1109 C C . TYR A 1 139 ? 15.267 17.941 -13.475 1.00 34.44 139 TYR A C 1
ATOM 1111 O O . TYR A 1 139 ? 15.904 16.991 -13.914 1.00 34.44 139 TYR A O 1
ATOM 1119 N N . GLY A 1 140 ? 14.391 18.613 -14.218 1.00 33.56 140 GLY A N 1
ATOM 1120 C CA . GLY A 1 140 ? 14.116 18.291 -15.619 1.00 33.56 140 GLY A CA 1
ATOM 1121 C C . GLY A 1 140 ? 13.310 19.357 -16.358 1.00 33.56 140 GLY A C 1
ATOM 1122 O O . GLY A 1 140 ? 12.553 19.026 -17.259 1.00 33.56 140 GLY A O 1
ATOM 1123 N N . ARG A 1 141 ? 13.437 20.631 -15.974 1.00 33.28 141 ARG A N 1
ATOM 1124 C CA . ARG A 1 141 ? 13.183 21.764 -16.874 1.00 33.28 141 ARG A CA 1
ATOM 1125 C C . ARG A 1 141 ? 14.496 22.525 -17.006 1.00 33.28 141 ARG A C 1
ATOM 1127 O O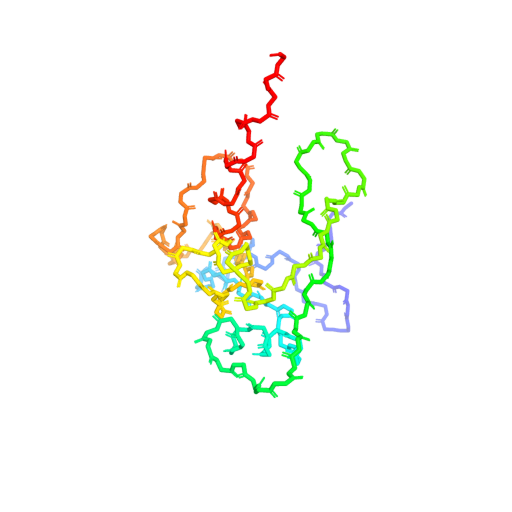 . ARG A 1 141 ? 14.801 23.365 -16.167 1.00 33.28 141 ARG A O 1
ATOM 1134 N N . LYS A 1 142 ? 15.292 22.179 -18.016 1.00 30.02 142 LYS A N 1
ATOM 1135 C CA . LYS A 1 142 ? 16.246 23.130 -18.587 1.00 30.02 142 LYS A CA 1
ATOM 1136 C C . LYS A 1 142 ? 15.488 23.889 -19.676 1.00 30.02 142 LYS A C 1
ATOM 1138 O O . LYS A 1 142 ? 14.946 23.253 -20.578 1.00 30.02 142 LYS A O 1
ATOM 1143 N N . LEU A 1 143 ? 15.369 25.201 -19.475 1.00 33.72 143 LEU A N 1
ATOM 1144 C CA . LEU A 1 143 ? 15.294 26.179 -20.561 1.00 33.72 143 LEU A CA 1
ATOM 1145 C C . LEU A 1 143 ? 16.567 26.075 -21.409 1.00 33.72 143 LEU A C 1
ATOM 1147 O O . LEU A 1 143 ? 17.615 25.711 -20.820 1.00 33.72 143 LEU A O 1
#

Radius of gyration: 19.36 Å; chains: 1; bounding box: 44×43×49 Å

Sequence (143 aa):
MPAEYLLGPTQFPAGLFANDRHAELSAVIFSNACSISKLNRVAISGGGAPEGYRYTRLGHFFDRTPGALRGIPFCLDITGDEYRGLWPHDYEPWTAEIEVFHNPFARHPVSSIYYLKRSTGSRRTVNGYADRFMRRRSYGRKL

Foldseek 3Di:
DDQQFDPDPVGHGPDCLPDPVNLQPFKDKDAPQPDPLNVCLQCVQVVVNDPPDWDKDWDFDDDPPVPDPGGHTDIDTSVDQVNLVLAPRSGDDPCQRMWMGGRPNHPDHDDCVCDDDDDDDDPTDRPCSNVVVPVVVPPPDDD